Protein AF-A0A1W1XPC6-F1 (afdb_monomer)

Nearest PDB structures (foldseek):
  4wai-assembly1_B  TM=8.146E-01  e=9.222E-05  Bacillus sub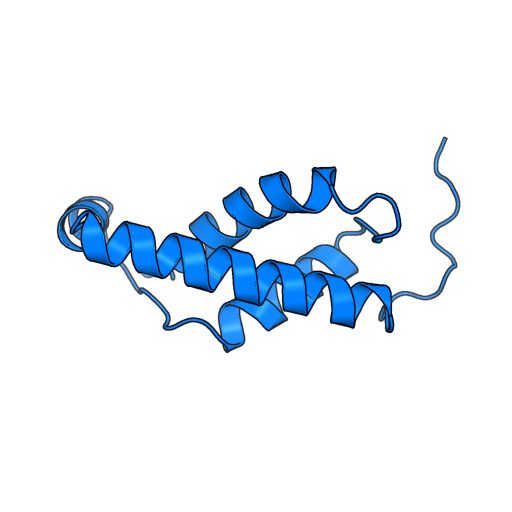tilis subsp. subtilis str. 168
  4wai-assembly2_C  TM=8.506E-01  e=1.515E-04  Bacillus subtilis subsp. subtilis str. 168
  8hja-assembly1_B  TM=7.574E-01  e=5.234E-04  Synechocystis sp. PCC 6803
  8hja-assembly1_A  TM=7.204E-01  e=5.569E-04  Synechocystis sp. PCC 6803

Organism: NCBI:txid1121291

Secondary structure (DSSP, 8-state):
--EEHHHHHHHHHHHHHHTT-TTS--SHHHHHHHHHHHHTTSPP-EESSHHHHHHT--HHHHHHHHHHHHHHHHHHHHHHHHS-SS-S------

Foldseek 3Di:
DKDFVVLVVLVVLLVVCVVVVPLFDPDPQLVVQLSVQLVVPADTDIDDDPVSVVVCDDPVSVVVNNVSSNVSSVVSRVVCSVPPPDDPPPPDDD

Radius of gyration: 14.96 Å; Cα contacts (8 Å, |Δi|>4): 79; chains: 1; bounding box: 32×24×45 Å

Structure (mmCIF, N/CA/C/O backbone):
data_AF-A0A1W1XPC6-F1
#
_entry.id   AF-A0A1W1XPC6-F1
#
loop_
_atom_site.group_PDB
_atom_site.id
_atom_site.type_symbol
_atom_site.label_atom_id
_atom_site.label_alt_id
_atom_site.label_comp_id
_atom_site.label_asym_id
_atom_site.label_entity_id
_atom_site.label_seq_id
_atom_site.pdbx_PDB_ins_code
_atom_site.Cartn_x
_atom_site.Cartn_y
_atom_site.Cartn_z
_atom_site.occ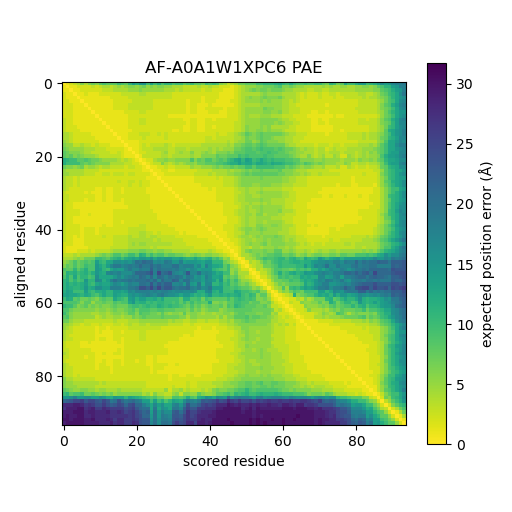upancy
_atom_site.B_iso_or_equiv
_atom_site.auth_seq_id
_atom_site.auth_comp_id
_atom_site.auth_asym_id
_atom_site.auth_atom_id
_atom_site.pdbx_PDB_model_num
ATOM 1 N N . MET A 1 1 ? -16.816 -9.338 10.027 1.00 84.19 1 MET A N 1
ATOM 2 C CA . MET A 1 1 ? -15.5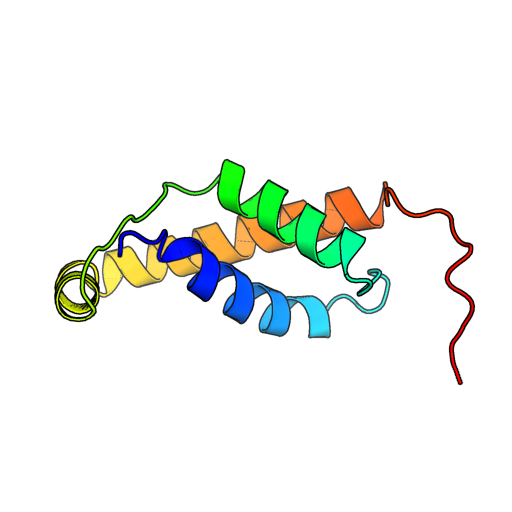84 -9.818 9.363 1.00 84.19 1 MET A CA 1
ATOM 3 C C . MET A 1 1 ? -14.442 -8.918 9.804 1.00 84.19 1 MET A C 1
ATOM 5 O O . MET A 1 1 ? -14.661 -7.714 9.867 1.00 84.19 1 MET A O 1
ATOM 9 N N . ILE A 1 2 ? -13.296 -9.480 10.191 1.00 89.50 2 ILE A N 1
ATOM 10 C CA . ILE A 1 2 ? -12.107 -8.699 10.561 1.00 89.50 2 ILE A CA 1
ATOM 11 C C . ILE A 1 2 ? -11.386 -8.235 9.287 1.00 89.50 2 ILE A C 1
ATOM 13 O O . ILE A 1 2 ? -11.301 -9.008 8.336 1.00 89.50 2 ILE A O 1
ATOM 17 N N . LYS A 1 3 ? -10.904 -6.990 9.248 1.00 89.50 3 LYS A N 1
ATOM 18 C CA . LYS A 1 3 ? -10.089 -6.454 8.143 1.00 89.50 3 LYS A CA 1
ATOM 19 C C . LYS A 1 3 ? -9.035 -5.481 8.658 1.00 89.50 3 LYS A C 1
ATOM 21 O O . LYS A 1 3 ? -9.284 -4.810 9.661 1.00 89.50 3 LYS A O 1
ATOM 26 N N . ASN A 1 4 ? -7.887 -5.397 7.988 1.00 91.50 4 ASN A N 1
ATOM 27 C CA . ASN A 1 4 ? -6.873 -4.387 8.279 1.00 91.50 4 ASN A CA 1
ATOM 28 C C . ASN A 1 4 ? -7.239 -3.085 7.560 1.00 91.50 4 ASN A C 1
ATOM 30 O O . ASN A 1 4 ? -7.151 -2.992 6.341 1.00 91.50 4 ASN A O 1
ATOM 34 N N . TYR A 1 5 ? -7.633 -2.063 8.313 1.00 87.62 5 TYR A N 1
ATOM 35 C CA . TYR A 1 5 ? -7.998 -0.766 7.754 1.00 87.62 5 TYR A CA 1
ATOM 36 C C . TYR A 1 5 ? -6.852 -0.108 6.971 1.00 87.62 5 TYR A C 1
ATOM 38 O O . TYR A 1 5 ? -7.108 0.643 6.032 1.00 87.62 5 TYR A O 1
ATOM 46 N N . MET A 1 6 ? -5.596 -0.424 7.303 1.00 90.31 6 MET A N 1
ATOM 47 C CA . MET A 1 6 ? -4.441 0.126 6.593 1.00 90.31 6 MET A CA 1
ATOM 48 C C . MET A 1 6 ? -4.423 -0.255 5.111 1.00 90.31 6 MET A C 1
ATOM 50 O O . MET A 1 6 ? -3.916 0.527 4.317 1.00 90.31 6 MET A O 1
ATOM 54 N N . GLU A 1 7 ? -5.016 -1.388 4.720 1.00 93.50 7 GLU A N 1
ATOM 55 C CA . GLU A 1 7 ? -5.116 -1.793 3.311 1.00 93.50 7 GLU A CA 1
ATOM 56 C C . GLU A 1 7 ? -5.881 -0.751 2.483 1.00 93.50 7 GLU A C 1
ATOM 58 O O . GLU A 1 7 ? -5.400 -0.313 1.441 1.00 93.50 7 GLU A O 1
ATOM 63 N N . GLU A 1 8 ? -7.017 -0.264 2.994 1.00 90.25 8 GLU A N 1
ATOM 64 C CA . GLU A 1 8 ? -7.829 0.755 2.316 1.00 90.25 8 GLU A CA 1
ATOM 65 C C . GLU A 1 8 ? -7.143 2.123 2.260 1.00 90.25 8 GLU A C 1
ATOM 67 O O . GLU A 1 8 ? -7.358 2.899 1.326 1.00 90.25 8 GLU A O 1
ATOM 72 N N . VAL A 1 9 ? -6.364 2.465 3.290 1.00 90.12 9 VAL A N 1
ATOM 73 C CA . VAL A 1 9 ? -5.663 3.754 3.340 1.00 90.12 9 VAL A CA 1
ATOM 74 C C . VAL A 1 9 ? -4.461 3.745 2.405 1.00 90.12 9 VAL A C 1
ATOM 76 O O . VAL A 1 9 ? -4.273 4.709 1.665 1.00 90.12 9 VAL A O 1
ATOM 79 N N . VAL A 1 10 ? -3.688 2.655 2.402 1.00 95.12 10 VAL A N 1
ATOM 80 C CA . VAL A 1 10 ? -2.569 2.460 1.475 1.00 95.12 10 VAL A CA 1
ATOM 81 C C . VAL A 1 10 ? -3.063 2.511 0.034 1.00 95.12 10 VAL A C 1
ATOM 83 O O . VAL A 1 10 ? -2.446 3.205 -0.762 1.00 95.12 10 VAL A O 1
ATOM 86 N N . ASP A 1 11 ? -4.199 1.886 -0.292 1.00 94.69 11 ASP A N 1
ATOM 87 C CA . ASP A 1 11 ? -4.771 1.949 -1.645 1.00 94.69 11 ASP A CA 1
ATOM 88 C C . ASP A 1 11 ? -5.047 3.380 -2.114 1.00 94.69 11 ASP A C 1
ATOM 90 O O . ASP A 1 11 ? -4.676 3.762 -3.223 1.00 94.69 11 ASP A O 1
ATOM 94 N N . LYS A 1 12 ? -5.661 4.201 -1.257 1.00 92.00 12 LYS A N 1
ATOM 95 C CA . LYS A 1 12 ? -5.967 5.599 -1.591 1.00 92.00 12 LYS A CA 1
ATOM 96 C C . LYS A 1 12 ? -4.699 6.424 -1.784 1.00 92.00 12 LYS A C 1
ATOM 98 O O . LYS A 1 12 ? -4.579 7.131 -2.778 1.00 92.00 12 LYS A O 1
AT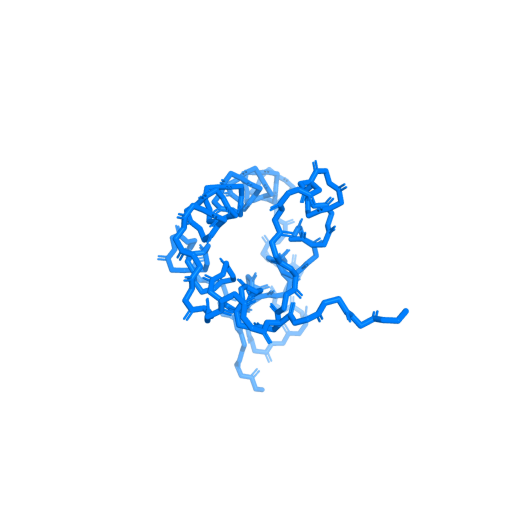OM 103 N N . VAL A 1 13 ? -3.752 6.308 -0.852 1.00 93.50 13 VAL A N 1
ATOM 104 C CA . VAL A 1 13 ? -2.485 7.050 -0.915 1.00 93.50 13 VAL A CA 1
ATOM 105 C C . VAL A 1 13 ? -1.648 6.605 -2.110 1.00 93.50 13 VAL A C 1
ATOM 107 O O . VAL A 1 13 ? -1.053 7.442 -2.777 1.00 93.50 13 VAL A O 1
ATOM 110 N N . LEU A 1 14 ? -1.626 5.310 -2.424 1.00 94.81 14 LEU A N 1
ATOM 111 C CA . LE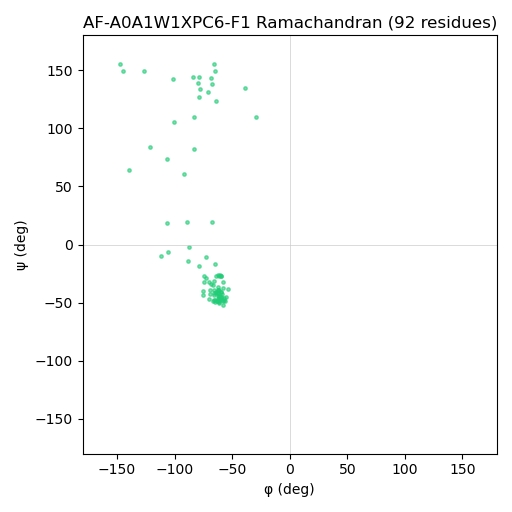U A 1 14 ? -0.892 4.785 -3.569 1.00 94.81 14 LEU A CA 1
ATOM 112 C C . LEU A 1 14 ? -1.386 5.395 -4.883 1.00 94.81 14 LEU A C 1
ATOM 114 O O . LEU A 1 14 ? -0.568 5.830 -5.685 1.00 94.81 14 LEU A O 1
ATOM 118 N N . ILE A 1 15 ? -2.704 5.483 -5.079 1.00 90.94 15 ILE A N 1
ATOM 119 C CA . ILE A 1 15 ? -3.289 6.118 -6.269 1.00 90.94 15 ILE A CA 1
ATOM 120 C C . ILE A 1 15 ? -2.904 7.601 -6.343 1.00 90.94 15 ILE A C 1
ATOM 122 O O . ILE A 1 15 ? -2.571 8.087 -7.421 1.00 90.94 15 ILE A O 1
ATOM 126 N N . GLU A 1 16 ? -2.931 8.317 -5.214 1.00 90.88 16 GLU A N 1
ATOM 127 C CA . GLU A 1 16 ? -2.524 9.726 -5.155 1.00 90.88 16 GLU A CA 1
ATOM 128 C C . GLU A 1 16 ? -1.050 9.900 -5.554 1.00 90.88 16 GLU A C 1
ATOM 130 O O . GLU A 1 16 ? -0.749 10.738 -6.400 1.00 90.88 16 GLU A O 1
ATOM 135 N N . VAL A 1 17 ? -0.155 9.076 -4.999 1.00 92.12 17 VAL A N 1
ATOM 136 C CA . VAL A 1 17 ? 1.299 9.181 -5.197 1.00 92.12 17 VAL A CA 1
ATOM 137 C C . VAL A 1 17 ? 1.735 8.684 -6.579 1.00 92.12 17 VAL A C 1
ATOM 139 O O . VAL A 1 17 ? 2.589 9.307 -7.201 1.00 92.12 17 VAL A O 1
ATOM 142 N N . LEU A 1 18 ? 1.163 7.595 -7.104 1.00 89.62 18 LEU A N 1
ATOM 143 C CA . LEU A 1 18 ? 1.579 7.022 -8.396 1.00 89.62 18 LEU A CA 1
ATOM 144 C C . LEU A 1 18 ? 1.402 7.983 -9.574 1.00 89.62 18 LEU A C 1
ATOM 146 O O . LEU A 1 18 ? 2.153 7.880 -10.544 1.00 89.62 18 LEU A O 1
ATOM 150 N N . ASN A 1 19 ? 0.464 8.930 -9.485 1.00 86.31 19 ASN A N 1
ATOM 151 C CA . ASN A 1 19 ? 0.279 9.963 -10.509 1.00 86.31 19 ASN A CA 1
ATOM 152 C C . ASN A 1 19 ? 1.539 10.825 -10.714 1.00 86.31 19 ASN A C 1
ATOM 154 O O . ASN A 1 19 ? 1.762 11.324 -11.820 1.00 86.31 19 ASN A O 1
ATOM 158 N N . ASP A 1 20 ? 2.380 10.954 -9.685 1.00 88.38 20 ASP A N 1
ATOM 159 C CA . ASP A 1 20 ? 3.630 11.713 -9.739 1.00 88.38 20 ASP A CA 1
ATOM 160 C C . ASP A 1 20 ? 4.829 10.861 -10.214 1.00 88.38 20 ASP A C 1
ATOM 162 O O . ASP A 1 20 ? 5.856 11.407 -10.619 1.00 88.38 20 ASP A O 1
ATOM 166 N N . TYR A 1 21 ? 4.703 9.527 -10.246 1.00 87.06 21 TYR A N 1
ATOM 167 C CA . TYR A 1 21 ? 5.774 8.582 -10.599 1.00 87.06 21 TYR A CA 1
ATOM 168 C C . TYR A 1 21 ? 5.566 7.968 -11.993 1.00 87.06 21 TYR A C 1
ATOM 170 O O . TYR A 1 21 ? 5.240 6.788 -12.137 1.00 87.06 21 TYR A O 1
ATOM 178 N N . LYS A 1 22 ? 5.803 8.766 -13.040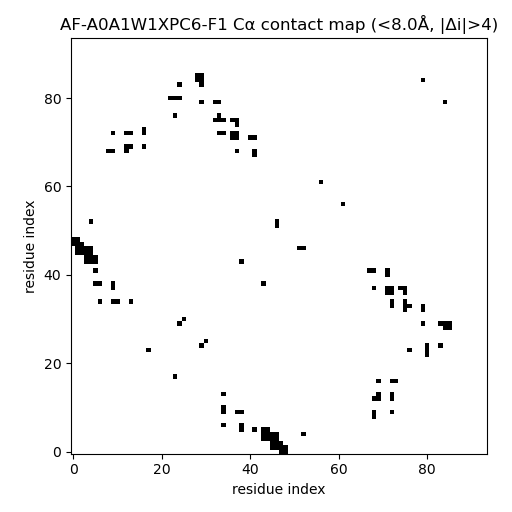 1.00 81.38 22 LYS A N 1
ATOM 179 C CA . LYS A 1 22 ? 5.579 8.372 -14.450 1.00 81.38 22 LYS A CA 1
ATOM 180 C C . LYS A 1 22 ? 6.433 7.199 -14.940 1.00 81.38 22 LYS A C 1
ATOM 182 O O . LYS A 1 22 ? 6.009 6.494 -15.847 1.00 81.38 22 LYS A O 1
ATOM 187 N N . ASP A 1 23 ? 7.603 6.993 -14.341 1.00 85.19 23 ASP A N 1
ATOM 188 C CA . ASP A 1 23 ? 8.530 5.920 -14.724 1.00 85.19 23 ASP A CA 1
ATOM 189 C C . ASP A 1 23 ? 8.243 4.591 -13.998 1.00 85.19 23 ASP A C 1
ATOM 191 O O . ASP A 1 23 ? 8.926 3.593 -14.225 1.00 85.19 23 ASP A O 1
ATOM 195 N N . SER A 1 24 ? 7.247 4.562 -13.103 1.00 88.88 24 SER A N 1
ATOM 196 C CA . SER A 1 24 ? 6.861 3.351 -12.372 1.00 88.88 24 SER A CA 1
ATOM 197 C C . SER A 1 24 ? 5.901 2.474 -13.183 1.00 88.88 24 SER A C 1
ATOM 199 O O . SER A 1 24 ? 5.032 2.964 -13.902 1.00 88.88 24 SER A O 1
ATOM 201 N N . CYS A 1 25 ? 6.036 1.151 -13.060 1.00 91.00 25 CYS A N 1
ATOM 202 C CA . CYS A 1 25 ? 5.094 0.209 -13.662 1.00 91.00 25 CYS A CA 1
ATOM 203 C C . CYS A 1 25 ? 3.812 0.112 -12.824 1.00 91.00 25 CYS A C 1
ATOM 205 O O . CYS A 1 25 ? 3.869 -0.060 -11.606 1.00 91.00 25 CYS A O 1
ATOM 207 N N . HIS A 1 26 ? 2.650 0.172 -13.479 1.00 91.81 26 HIS A N 1
ATOM 208 C CA . HIS A 1 26 ? 1.329 0.102 -12.832 1.00 91.81 26 HIS A CA 1
ATOM 209 C C . HIS A 1 26 ? 0.616 -1.239 -13.061 1.00 91.81 26 HIS A C 1
ATOM 211 O O . HIS A 1 26 ? -0.600 -1.338 -12.907 1.00 91.81 26 HIS A O 1
ATOM 217 N N . CYS A 1 27 ? 1.343 -2.291 -13.454 1.00 93.00 27 CYS A N 1
ATOM 218 C CA . CYS A 1 27 ? 0.747 -3.620 -13.587 1.00 93.00 27 CYS A CA 1
ATOM 219 C C . CYS A 1 27 ? 0.312 -4.163 -12.215 1.00 93.00 27 CYS A C 1
ATOM 221 O O . CYS A 1 27 ? 0.883 -3.803 -11.184 1.00 93.00 27 CYS A O 1
ATOM 223 N N . ALA A 1 28 ? -0.663 -5.077 -12.202 1.00 93.81 28 ALA A N 1
ATOM 224 C CA . ALA A 1 28 ? -1.209 -5.635 -10.962 1.00 93.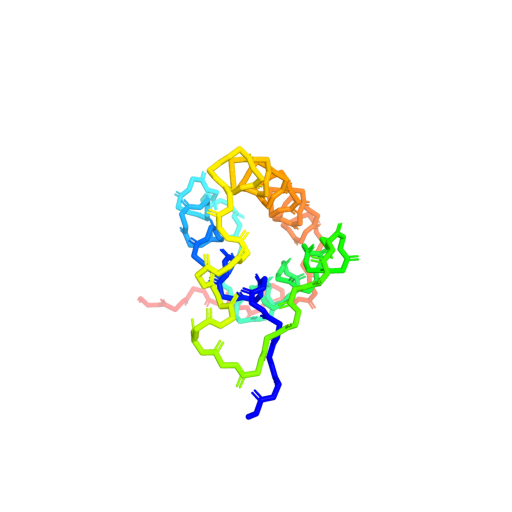81 28 ALA A CA 1
ATOM 225 C C . ALA A 1 28 ? -0.121 -6.211 -10.035 1.00 93.81 28 ALA A C 1
ATOM 227 O O . ALA A 1 28 ? -0.164 -5.978 -8.834 1.00 93.81 28 ALA A O 1
ATOM 228 N N . MET A 1 29 ? 0.906 -6.865 -10.595 1.00 94.88 29 MET A N 1
ATOM 229 C CA . MET A 1 29 ? 2.030 -7.395 -9.813 1.00 94.88 29 MET A CA 1
ATOM 230 C C . MET A 1 29 ? 2.824 -6.297 -9.097 1.00 94.88 29 MET A C 1
ATOM 232 O O . MET A 1 29 ? 3.108 -6.434 -7.912 1.00 94.8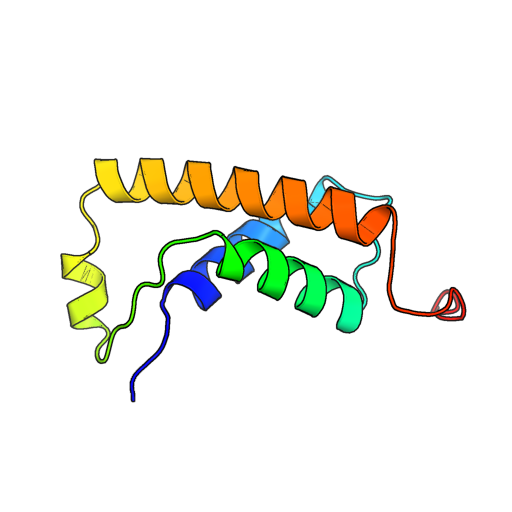8 29 MET A O 1
ATOM 236 N N . CYS A 1 30 ? 3.168 -5.203 -9.788 1.00 95.44 30 CYS A N 1
ATOM 237 C CA . CYS A 1 30 ? 3.890 -4.089 -9.171 1.00 95.44 30 CYS A CA 1
ATOM 238 C C . CYS A 1 30 ? 3.048 -3.398 -8.103 1.00 95.44 30 CYS A C 1
ATOM 240 O O . CYS A 1 30 ? 3.566 -3.084 -7.036 1.00 95.44 30 CYS A O 1
ATOM 242 N N . ILE A 1 31 ? 1.756 -3.196 -8.364 1.00 96.38 31 ILE A N 1
ATOM 243 C CA . ILE A 1 31 ? 0.835 -2.613 -7.387 1.00 96.38 31 ILE A CA 1
ATOM 244 C C . ILE A 1 31 ? 0.752 -3.490 -6.132 1.00 96.38 31 ILE A C 1
ATOM 246 O O . ILE A 1 31 ? 0.898 -2.975 -5.023 1.00 96.38 31 ILE A O 1
ATOM 250 N N . ASP A 1 32 ? 0.598 -4.804 -6.290 1.00 96.88 32 ASP A N 1
ATOM 251 C CA . ASP A 1 32 ? 0.547 -5.742 -5.166 1.00 96.88 32 ASP A CA 1
ATOM 252 C C . ASP A 1 32 ? 1.870 -5.778 -4.386 1.00 96.88 32 ASP A C 1
ATOM 254 O O . ASP A 1 32 ? 1.853 -5.750 -3.153 1.00 96.88 32 ASP A O 1
ATOM 258 N N . ASP A 1 33 ? 3.016 -5.767 -5.077 1.00 97.31 33 ASP A N 1
ATOM 259 C CA . ASP A 1 33 ? 4.338 -5.709 -4.444 1.00 97.31 33 ASP A CA 1
ATOM 260 C C . ASP A 1 33 ? 4.520 -4.409 -3.640 1.00 97.31 33 ASP A C 1
ATOM 262 O O . ASP A 1 33 ? 4.972 -4.449 -2.492 1.00 97.31 33 ASP A O 1
ATOM 266 N N . ILE A 1 34 ? 4.119 -3.261 -4.202 1.00 97.69 34 ILE A N 1
ATOM 267 C CA . ILE A 1 34 ? 4.187 -1.956 -3.528 1.00 97.69 34 ILE A CA 1
ATOM 268 C C . ILE A 1 34 ? 3.315 -1.964 -2.270 1.00 97.69 34 ILE A C 1
ATOM 270 O O . ILE A 1 34 ? 3.784 -1.608 -1.184 1.00 97.69 34 ILE A O 1
ATOM 274 N N . LYS A 1 35 ? 2.058 -2.410 -2.391 1.00 97.81 35 LYS A N 1
ATOM 275 C CA . LYS A 1 35 ? 1.125 -2.506 -1.262 1.00 97.81 35 LYS A CA 1
ATOM 276 C C . LYS A 1 35 ? 1.666 -3.421 -0.171 1.00 97.81 35 LYS A C 1
ATOM 278 O O . LYS A 1 35 ? 1.670 -3.031 0.994 1.00 97.81 35 LYS A O 1
ATOM 283 N N . ALA A 1 36 ? 2.146 -4.610 -0.532 1.00 97.88 36 ALA A N 1
ATOM 284 C CA . ALA A 1 36 ? 2.686 -5.573 0.420 1.00 97.88 36 ALA A CA 1
ATOM 285 C C . ALA A 1 36 ? 3.914 -5.015 1.155 1.00 97.88 36 ALA A C 1
ATOM 287 O O . ALA A 1 36 ? 4.001 -5.118 2.379 1.00 97.88 36 ALA A O 1
ATOM 288 N N . MET A 1 37 ? 4.844 -4.380 0.433 1.00 97.94 37 MET A N 1
ATOM 289 C CA . MET A 1 37 ? 6.024 -3.753 1.032 1.00 97.94 37 MET A CA 1
ATOM 290 C C . MET A 1 37 ? 5.658 -2.629 2.003 1.00 97.94 37 MET A C 1
ATOM 292 O O . MET A 1 37 ? 6.211 -2.590 3.104 1.00 97.94 37 MET A O 1
ATOM 296 N N . ALA A 1 38 ? 4.721 -1.754 1.629 1.00 97.75 38 ALA A N 1
ATOM 297 C CA . ALA A 1 38 ? 4.264 -0.672 2.494 1.00 97.75 38 ALA A CA 1
ATOM 298 C C . ALA A 1 38 ? 3.544 -1.216 3.740 1.00 97.75 38 ALA A C 1
ATOM 300 O O . ALA A 1 38 ? 3.896 -0.867 4.865 1.00 97.75 38 ALA A O 1
ATOM 301 N N . LEU A 1 39 ? 2.582 -2.128 3.565 1.00 97.25 39 LEU A N 1
ATOM 302 C CA . LEU A 1 39 ? 1.791 -2.696 4.663 1.00 97.25 39 LEU A CA 1
ATOM 303 C C . LEU A 1 39 ? 2.644 -3.466 5.674 1.00 97.25 39 LEU A C 1
ATOM 305 O O . LEU A 1 39 ? 2.392 -3.361 6.870 1.00 97.25 39 LEU A O 1
ATOM 309 N N . ASN A 1 40 ? 3.684 -4.174 5.226 1.00 97.75 40 ASN A N 1
ATOM 310 C CA . ASN A 1 40 ? 4.606 -4.890 6.115 1.00 97.75 40 ASN A CA 1
ATOM 311 C C . ASN A 1 40 ? 5.424 -3.965 7.033 1.00 97.75 40 ASN A C 1
ATOM 313 O O . ASN A 1 40 ? 6.016 -4.437 8.003 1.00 97.75 40 ASN A O 1
ATOM 317 N N . ARG A 1 41 ? 5.487 -2.664 6.729 1.00 96.81 41 ARG A N 1
ATOM 318 C CA . ARG A 1 41 ? 6.213 -1.657 7.516 1.00 96.81 41 ARG A CA 1
ATOM 319 C C . ARG A 1 41 ? 5.302 -0.744 8.326 1.00 96.81 41 ARG A C 1
ATOM 321 O O . ARG A 1 41 ? 5.793 0.048 9.127 1.00 96.81 41 ARG A O 1
ATOM 328 N N . LEU A 1 42 ? 3.993 -0.860 8.138 1.00 93.88 42 LEU A N 1
ATOM 329 C CA . LEU A 1 42 ? 2.995 -0.065 8.833 1.00 93.88 42 LEU A CA 1
ATOM 330 C C . LEU A 1 42 ? 2.366 -0.888 9.967 1.00 93.88 42 LEU A C 1
ATOM 332 O O . LEU A 1 42 ? 2.123 -2.086 9.803 1.00 93.88 42 LEU A O 1
ATOM 336 N N . PRO A 1 43 ? 2.058 -0.276 11.122 1.00 90.56 43 PRO A N 1
ATOM 337 C CA . PRO A 1 43 ? 1.338 -0.972 12.179 1.00 90.56 43 PRO A CA 1
ATOM 338 C C . PRO A 1 43 ? -0.067 -1.355 11.679 1.00 90.56 43 PRO A C 1
ATOM 340 O O . PRO A 1 43 ? -0.819 -0.470 11.256 1.00 90.56 43 PRO A O 1
ATOM 343 N N . PRO A 1 44 ? -0.460 -2.642 11.717 1.00 90.75 44 PRO A N 1
ATOM 344 C CA . PRO A 1 44 ? -1.771 -3.054 11.235 1.00 90.75 44 PRO A CA 1
ATOM 345 C C . PRO A 1 44 ? -2.880 -2.512 12.144 1.00 90.75 44 PRO A C 1
ATOM 347 O O . PRO A 1 44 ? -2.743 -2.475 13.366 1.00 90.75 44 PRO A O 1
ATOM 350 N N . GLN A 1 45 ? -4.009 -2.138 11.544 1.00 87.25 45 GLN A N 1
ATOM 351 C CA . GLN A 1 45 ? -5.178 -1.608 12.247 1.00 87.25 45 GLN A CA 1
ATOM 352 C C . GLN A 1 45 ? -6.388 -2.491 11.964 1.00 87.25 45 GLN A C 1
ATOM 354 O O . GLN A 1 45 ? -7.180 -2.228 11.060 1.00 87.25 45 GLN A O 1
ATOM 359 N N . TYR A 1 46 ? -6.524 -3.574 12.726 1.00 88.31 46 TYR A N 1
ATOM 360 C CA . TYR A 1 46 ? -7.629 -4.506 12.537 1.00 88.31 46 TYR A CA 1
ATOM 361 C C . TYR A 1 46 ? -8.927 -3.988 13.149 1.00 88.31 46 TYR A C 1
ATOM 363 O O . TYR A 1 46 ? -9.003 -3.677 14.336 1.00 88.31 46 TYR A O 1
ATOM 371 N N . ILE A 1 47 ? -9.978 -3.967 12.334 1.00 84.50 47 ILE A N 1
ATOM 372 C CA . ILE A 1 47 ? -11.325 -3.570 12.737 1.00 84.50 47 ILE A CA 1
ATOM 373 C C . ILE A 1 47 ? -12.336 -4.654 12.368 1.00 84.50 47 ILE A C 1
ATOM 375 O O . ILE A 1 47 ? -12.176 -5.378 11.385 1.00 84.50 47 ILE A O 1
ATOM 379 N N . CYS A 1 48 ? -13.401 -4.762 13.162 1.00 85.50 48 CYS A N 1
ATOM 380 C CA . CYS A 1 48 ? -14.513 -5.686 12.922 1.00 85.50 48 CYS A CA 1
ATOM 381 C C . CYS A 1 48 ? -15.832 -4.977 12.559 1.00 85.50 48 CYS A C 1
ATOM 383 O O . CYS A 1 48 ? -16.781 -5.646 12.147 1.00 85.50 48 CYS A O 1
ATOM 385 N N . THR A 1 49 ? -15.896 -3.643 12.701 1.00 79.25 49 THR A N 1
ATOM 386 C CA . THR A 1 49 ? -17.065 -2.798 12.391 1.00 79.25 49 THR A CA 1
ATOM 387 C C . THR A 1 49 ? -16.641 -1.412 11.891 1.00 79.25 49 THR A C 1
ATOM 389 O O . THR A 1 49 ? -15.578 -0.915 12.261 1.00 79.25 49 THR A O 1
ATOM 392 N N . GLU A 1 50 ? -17.503 -0.744 11.119 1.00 67.94 50 GLU A N 1
ATOM 393 C CA . GLU A 1 50 ? -17.304 0.657 10.707 1.00 67.94 50 GLU A CA 1
ATOM 394 C C . GLU A 1 50 ? -17.322 1.639 11.889 1.00 67.94 50 GLU A C 1
ATOM 396 O O . GLU A 1 50 ? -16.666 2.671 11.845 1.00 67.94 50 GLU A O 1
ATOM 401 N N . LYS A 1 51 ? -18.014 1.323 12.993 1.00 64.31 51 LYS A N 1
ATOM 402 C CA . LYS A 1 51 ? -17.963 2.152 14.212 1.00 64.31 51 LYS A CA 1
ATOM 403 C C . LYS A 1 51 ? -16.585 2.129 14.873 1.00 64.31 51 LYS A C 1
ATOM 405 O O . LYS A 1 51 ? -16.150 3.160 15.379 1.00 64.31 51 LYS A O 1
ATOM 410 N N . GLY A 1 52 ? -15.885 0.991 14.827 1.00 61.81 52 GLY A N 1
ATOM 411 C CA . GLY A 1 52 ? -14.499 0.886 15.294 1.00 61.81 52 GLY A CA 1
ATOM 412 C C . GLY A 1 52 ? -13.571 1.863 14.571 1.00 61.81 52 GLY A C 1
ATOM 413 O O . GLY A 1 52 ? -12.680 2.425 15.197 1.00 61.81 52 GLY A O 1
ATOM 414 N N . LEU A 1 53 ? -13.867 2.157 13.300 1.00 64.12 53 LEU A N 1
ATOM 415 C CA . LEU A 1 53 ? -13.118 3.106 12.485 1.00 64.12 53 LEU A CA 1
ATOM 416 C C . LEU A 1 53 ? -13.207 4.553 12.988 1.00 64.12 53 LEU A C 1
ATOM 418 O O . LEU A 1 53 ? -12.277 5.323 12.787 1.00 64.12 53 LEU A O 1
ATOM 422 N N . LEU A 1 54 ? -14.320 4.953 13.610 1.00 61.56 54 LEU A N 1
ATOM 423 C CA . LEU A 1 54 ? -14.492 6.313 14.138 1.00 61.56 54 LEU A CA 1
ATOM 424 C C . LEU A 1 54 ? -13.690 6.534 15.426 1.00 61.56 54 LEU A C 1
ATOM 426 O O . LEU A 1 54 ? -13.200 7.636 15.647 1.00 61.56 54 LEU A O 1
ATOM 430 N N . TYR A 1 55 ? -13.510 5.492 16.241 1.00 59.03 55 TYR A N 1
ATOM 431 C CA . TYR A 1 55 ? -12.726 5.570 17.478 1.00 59.03 55 TYR A CA 1
ATOM 432 C C . TYR A 1 55 ? -11.217 5.669 17.227 1.00 59.03 55 TYR A C 1
ATOM 434 O O . TYR A 1 55 ? -10.510 6.289 18.015 1.00 59.03 55 TYR A O 1
ATOM 442 N N . THR A 1 56 ? -10.716 5.116 16.118 1.00 60.62 56 THR A N 1
ATOM 443 C CA . THR A 1 56 ? -9.292 5.192 15.744 1.00 60.62 56 THR A CA 1
ATOM 444 C C . THR A 1 56 ? -8.869 6.590 15.254 1.00 60.62 56 THR A C 1
ATOM 446 O O . THR A 1 56 ? -7.679 6.861 15.111 1.00 60.62 56 THR A O 1
ATOM 449 N N . LYS A 1 57 ? -9.823 7.499 14.997 1.00 62.28 57 LYS A N 1
ATOM 450 C CA . LYS A 1 57 ? -9.615 8.811 14.355 1.00 62.28 57 LYS A CA 1
ATOM 451 C C . LYS A 1 57 ? -9.362 9.956 15.347 1.00 62.28 57 LYS A C 1
ATOM 453 O O . LYS A 1 57 ? -10.105 10.934 15.368 1.00 62.28 57 LYS A O 1
ATOM 458 N N . SER A 1 58 ? -8.298 9.889 16.146 1.00 64.75 58 SER A N 1
ATOM 459 C CA . SER A 1 58 ? -7.743 11.146 16.679 1.00 64.75 58 SER A CA 1
ATOM 460 C C . SER A 1 58 ? -7.056 11.902 15.533 1.00 64.75 58 SER A C 1
ATOM 462 O O . SER A 1 58 ? -6.282 11.296 14.793 1.00 64.75 58 SER A O 1
ATOM 464 N N . ASN A 1 59 ? -7.330 13.201 15.355 1.00 62.53 59 ASN A N 1
ATOM 465 C CA . ASN A 1 59 ? -6.816 13.991 14.219 1.00 62.53 59 ASN A CA 1
ATOM 466 C C . ASN A 1 59 ? -5.278 13.997 14.129 1.00 62.53 59 ASN A C 1
ATOM 468 O O . ASN A 1 59 ? -4.716 13.952 13.034 1.00 62.53 59 ASN A O 1
ATOM 472 N N . GLU A 1 60 ? -4.594 14.036 15.272 1.00 64.94 60 GLU A N 1
ATOM 473 C CA . GLU A 1 60 ? -3.130 14.030 15.329 1.00 64.94 60 GLU A CA 1
ATOM 474 C C . GLU A 1 60 ? -2.562 12.670 14.907 1.00 64.94 60 GLU A C 1
ATOM 476 O O . GLU A 1 60 ? -1.708 12.594 14.023 1.00 64.94 60 GLU A O 1
ATOM 481 N N . LEU A 1 61 ? -3.133 11.591 15.448 1.00 65.44 61 LEU A N 1
ATOM 482 C CA . LEU A 1 61 ? -2.775 10.218 15.102 1.00 65.44 61 LEU A CA 1
ATOM 483 C C . LEU A 1 61 ? -3.043 9.924 13.614 1.00 65.44 61 LEU A C 1
ATOM 485 O O . LEU A 1 61 ? -2.224 9.304 12.946 1.00 65.44 61 LEU A O 1
ATOM 489 N N . MET A 1 62 ? -4.149 10.430 13.057 1.00 70.44 62 MET A N 1
ATOM 490 C CA . MET A 1 62 ? -4.438 10.340 11.621 1.00 70.44 62 MET A CA 1
ATOM 491 C C . MET A 1 62 ? -3.410 11.073 10.756 1.00 70.44 62 MET A C 1
ATOM 493 O O . MET A 1 62 ? -3.065 10.588 9.680 1.00 70.44 62 MET A O 1
ATOM 497 N N . THR A 1 63 ? -2.938 12.240 11.199 1.00 72.69 63 THR A N 1
ATOM 498 C CA . THR A 1 63 ? -1.955 13.040 10.452 1.00 72.69 63 THR A CA 1
ATOM 499 C C . THR A 1 63 ? -0.594 12.346 10.430 1.00 72.69 63 THR A C 1
ATOM 501 O O . THR A 1 63 ? 0.037 12.253 9.375 1.00 72.69 63 THR A O 1
ATOM 504 N N . GLN A 1 64 ? -0.176 11.796 11.573 1.00 73.38 64 GLN A N 1
ATOM 505 C CA . GLN A 1 64 ? 1.032 10.974 11.682 1.00 73.38 64 GLN A CA 1
ATOM 506 C C . GLN A 1 64 ? 0.922 9.727 10.802 1.00 73.38 64 GLN A C 1
ATOM 508 O O . GLN A 1 64 ? 1.770 9.525 9.936 1.00 73.38 64 GLN A O 1
ATOM 513 N N . PHE A 1 65 ? -0.186 8.981 10.903 1.00 79.69 65 PHE A N 1
ATOM 514 C CA . PHE A 1 65 ? -0.426 7.826 10.039 1.00 79.69 65 PHE A CA 1
ATOM 515 C C . PHE A 1 65 ? -0.364 8.187 8.559 1.00 79.69 65 PHE A C 1
ATOM 517 O O . PHE A 1 65 ? 0.282 7.481 7.796 1.00 79.69 65 PHE A O 1
ATOM 524 N N . LYS A 1 66 ? -0.985 9.292 8.131 1.00 84.31 66 LYS A N 1
ATOM 525 C CA . LYS A 1 66 ? -0.925 9.706 6.724 1.00 84.31 66 LYS A CA 1
ATOM 526 C C . LYS A 1 66 ? 0.518 9.963 6.272 1.00 84.31 66 LYS A C 1
ATOM 528 O O . LYS A 1 66 ? 0.879 9.563 5.171 1.00 84.31 66 LYS A O 1
ATOM 533 N N . THR A 1 67 ? 1.331 10.589 7.119 1.00 90.31 67 THR A N 1
ATOM 534 C CA . THR A 1 67 ? 2.739 10.893 6.818 1.00 90.31 67 THR A CA 1
ATOM 535 C C . THR A 1 67 ? 3.565 9.616 6.677 1.00 90.31 67 THR A C 1
ATOM 537 O O . THR A 1 67 ? 4.272 9.449 5.683 1.00 90.31 67 THR A O 1
ATOM 540 N N . ASP A 1 68 ? 3.420 8.687 7.623 1.00 93.25 68 ASP A N 1
ATOM 541 C CA . ASP A 1 68 ? 4.118 7.399 7.594 1.00 93.25 68 ASP A CA 1
ATOM 542 C C . ASP A 1 68 ? 3.690 6.551 6.391 1.00 93.25 68 ASP A C 1
ATOM 544 O O . ASP A 1 68 ? 4.534 5.972 5.711 1.00 93.25 68 ASP A O 1
ATOM 548 N N . ILE A 1 69 ? 2.393 6.530 6.067 1.00 94.44 69 ILE A N 1
ATOM 549 C CA . ILE A 1 69 ? 1.871 5.805 4.901 1.00 94.44 69 ILE A CA 1
ATOM 550 C C . ILE A 1 69 ? 2.459 6.366 3.608 1.00 94.44 69 ILE A C 1
ATOM 552 O O . ILE A 1 69 ? 2.953 5.590 2.797 1.00 94.44 69 ILE A O 1
ATOM 556 N N . ILE A 1 70 ? 2.444 7.691 3.416 1.00 95.25 70 ILE A N 1
ATOM 557 C CA . ILE A 1 70 ? 3.027 8.324 2.222 1.00 95.25 70 ILE A CA 1
ATOM 558 C C . ILE A 1 70 ? 4.502 7.944 2.092 1.00 95.25 70 ILE A C 1
ATOM 560 O O . ILE A 1 70 ? 4.937 7.520 1.023 1.00 95.25 70 ILE A O 1
ATOM 564 N N . LYS A 1 71 ? 5.265 8.053 3.185 1.00 97.00 71 LYS A N 1
ATOM 565 C CA . LYS A 1 71 ? 6.687 7.709 3.205 1.00 97.00 71 LYS A CA 1
ATOM 566 C C . LYS A 1 71 ? 6.921 6.251 2.800 1.00 97.00 71 LYS A C 1
ATOM 568 O O . LYS A 1 71 ? 7.736 5.997 1.915 1.00 97.00 71 LYS A O 1
ATOM 573 N N . GLU A 1 72 ? 6.232 5.297 3.425 1.00 97.88 72 GLU A N 1
ATOM 574 C CA . GLU A 1 72 ? 6.452 3.875 3.135 1.00 97.88 72 GLU A CA 1
ATOM 575 C C . GLU A 1 72 ? 5.947 3.481 1.735 1.00 97.88 72 GLU A C 1
ATOM 577 O O . GLU A 1 72 ? 6.580 2.656 1.078 1.00 97.88 72 GLU A O 1
ATOM 582 N N . VAL A 1 73 ? 4.883 4.119 1.231 1.00 97.62 73 VAL A N 1
ATOM 583 C CA . VAL A 1 73 ? 4.425 3.971 -0.163 1.00 97.62 73 VAL A CA 1
ATOM 584 C C . VAL A 1 73 ? 5.487 4.466 -1.144 1.00 97.62 73 VAL A C 1
ATOM 586 O O . VAL A 1 73 ? 5.841 3.730 -2.061 1.00 97.62 73 VAL A O 1
ATOM 589 N N . ILE A 1 74 ? 6.047 5.662 -0.937 1.00 96.94 74 ILE A N 1
ATOM 590 C CA . ILE A 1 74 ? 7.125 6.206 -1.780 1.00 96.94 74 ILE A CA 1
ATOM 591 C C . ILE A 1 74 ? 8.328 5.259 -1.793 1.00 96.94 74 ILE A C 1
ATOM 593 O O . ILE A 1 74 ? 8.824 4.894 -2.859 1.00 96.94 74 ILE A O 1
ATOM 597 N N . MET A 1 75 ? 8.767 4.802 -0.618 1.00 97.31 75 MET A N 1
ATOM 598 C CA . MET A 1 75 ? 9.889 3.868 -0.518 1.00 97.31 75 MET A CA 1
ATOM 599 C C . MET A 1 75 ? 9.613 2.555 -1.261 1.00 97.31 75 MET A C 1
ATOM 601 O O . MET A 1 75 ? 10.501 2.030 -1.932 1.00 97.31 75 MET A O 1
ATOM 605 N N . ALA A 1 76 ? 8.395 2.023 -1.157 1.00 97.56 76 ALA A N 1
ATOM 606 C CA . ALA A 1 76 ? 7.998 0.810 -1.859 1.00 97.56 76 ALA A CA 1
ATOM 607 C C . ALA A 1 76 ? 7.966 1.012 -3.386 1.00 97.56 76 ALA A C 1
ATOM 609 O O . ALA A 1 76 ? 8.512 0.178 -4.110 1.00 97.56 76 ALA A O 1
ATOM 610 N N . ILE A 1 77 ? 7.422 2.137 -3.873 1.00 96.62 77 ILE A N 1
ATOM 611 C CA . ILE A 1 77 ? 7.441 2.506 -5.299 1.00 96.62 77 ILE A CA 1
ATOM 612 C C . ILE A 1 77 ? 8.878 2.533 -5.818 1.00 96.62 77 ILE A C 1
ATOM 614 O O . ILE A 1 77 ? 9.165 1.921 -6.846 1.00 96.62 77 ILE A O 1
ATOM 618 N N . GLU A 1 78 ? 9.802 3.188 -5.113 1.00 95.44 78 GLU A N 1
ATOM 619 C CA . GLU A 1 78 ? 11.200 3.269 -5.542 1.00 95.44 78 GLU A CA 1
ATOM 620 C C . GLU A 1 78 ? 11.880 1.897 -5.616 1.00 95.44 78 GLU A C 1
ATOM 622 O O . GLU A 1 78 ? 12.641 1.633 -6.549 1.00 95.44 78 GLU A O 1
ATOM 627 N N . ILE A 1 79 ? 11.627 1.022 -4.638 1.00 96.12 79 ILE A N 1
ATOM 628 C CA . ILE A 1 79 ? 12.221 -0.320 -4.592 1.00 96.12 79 ILE A CA 1
ATOM 629 C C . ILE A 1 79 ? 11.694 -1.181 -5.742 1.00 96.12 79 ILE A C 1
ATOM 631 O O . ILE A 1 79 ? 12.497 -1.794 -6.452 1.00 96.12 79 ILE A O 1
ATOM 635 N N . VAL A 1 80 ? 10.373 -1.203 -5.939 1.00 95.81 80 VAL A N 1
ATOM 636 C CA . VAL A 1 80 ? 9.714 -2.010 -6.977 1.00 95.81 80 VAL A CA 1
ATOM 637 C C . VAL A 1 80 ? 10.034 -1.479 -8.370 1.00 95.81 80 VAL A C 1
ATOM 639 O O . VAL A 1 80 ? 10.311 -2.270 -9.263 1.00 95.81 80 VAL A O 1
ATOM 642 N N . THR A 1 81 ? 10.095 -0.158 -8.555 1.00 93.50 81 THR A N 1
ATOM 643 C CA . THR A 1 81 ? 10.486 0.451 -9.840 1.00 93.50 81 THR A CA 1
ATOM 644 C C . THR A 1 81 ? 11.917 0.071 -10.226 1.00 93.50 81 THR A C 1
ATOM 646 O O . THR A 1 81 ? 12.188 -0.209 -11.389 1.00 93.50 81 THR A O 1
ATOM 649 N N . LYS A 1 82 ? 12.842 0.009 -9.257 1.00 94.06 82 LYS A N 1
ATOM 650 C CA . LYS A 1 82 ? 14.237 -0.399 -9.503 1.00 94.06 82 LYS A CA 1
ATOM 651 C C . LYS A 1 82 ? 14.394 -1.907 -9.725 1.00 94.06 82 LYS A C 1
ATOM 653 O O . LYS A 1 82 ? 15.352 -2.314 -10.373 1.00 94.06 82 LYS A O 1
ATOM 658 N N . ASN A 1 83 ? 13.503 -2.727 -9.164 1.00 94.12 83 ASN A N 1
ATOM 659 C CA . ASN A 1 83 ? 13.596 -4.190 -9.193 1.00 94.12 83 ASN A CA 1
ATO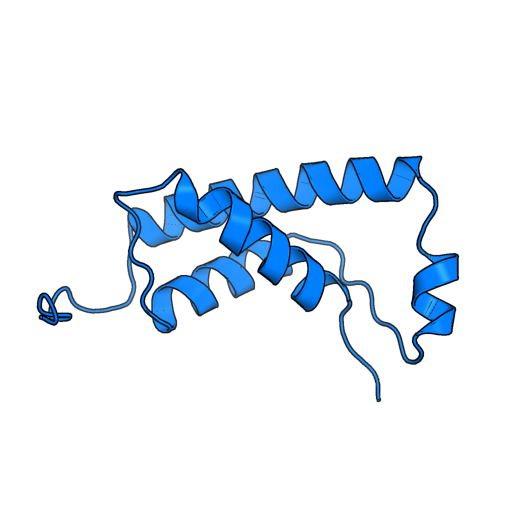M 660 C C . ASN A 1 83 ? 12.214 -4.834 -9.428 1.00 94.12 83 ASN A C 1
ATOM 662 O O . ASN A 1 83 ? 11.701 -5.519 -8.535 1.00 94.12 83 ASN A O 1
ATOM 666 N N . PRO A 1 84 ? 11.581 -4.616 -10.595 1.00 94.00 84 PRO A N 1
ATOM 667 C CA . PRO A 1 84 ? 10.269 -5.183 -10.862 1.00 94.00 84 PRO A CA 1
ATOM 668 C C . PRO A 1 84 ? 10.360 -6.707 -10.976 1.00 94.00 84 PRO A C 1
ATOM 670 O O . PRO A 1 84 ? 11.273 -7.249 -11.598 1.00 94.00 84 PRO A O 1
ATOM 673 N N . ARG A 1 85 ? 9.390 -7.413 -10.386 1.00 92.00 85 ARG A N 1
ATOM 674 C CA . ARG A 1 85 ? 9.307 -8.882 -10.458 1.00 92.00 85 ARG A CA 1
ATOM 675 C C . ARG A 1 85 ? 8.729 -9.403 -11.769 1.00 92.00 85 ARG A C 1
ATOM 677 O O . ARG A 1 85 ? 8.876 -10.586 -12.060 1.00 92.00 85 ARG A O 1
ATOM 684 N N . HIS A 1 86 ? 8.027 -8.562 -12.523 1.00 85.12 86 HIS A N 1
ATOM 685 C CA . HIS A 1 86 ? 7.535 -8.949 -13.837 1.00 85.12 86 HIS A CA 1
ATOM 686 C C . HIS A 1 86 ? 8.672 -8.867 -14.861 1.00 85.12 86 HIS A C 1
ATOM 688 O O . HIS A 1 86 ? 9.513 -7.966 -14.825 1.00 85.12 86 HIS A O 1
ATOM 694 N N . GLU A 1 87 ? 8.676 -9.785 -15.822 1.00 78.06 87 GLU A N 1
ATOM 695 C CA . GLU A 1 87 ? 9.525 -9.641 -16.999 1.00 78.06 87 GLU A CA 1
ATOM 696 C C . GLU A 1 87 ? 9.063 -8.408 -17.798 1.00 78.06 87 GLU A C 1
ATOM 698 O O . GLU A 1 87 ? 7.886 -8.034 -17.777 1.00 78.06 87 GLU A O 1
ATOM 703 N N . HIS A 1 88 ? 9.971 -7.728 -18.503 1.00 61.12 88 HIS A N 1
ATOM 704 C CA . HIS A 1 88 ? 9.656 -6.545 -19.331 1.00 61.12 88 HIS A CA 1
ATOM 705 C C . HIS A 1 88 ? 8.781 -6.867 -20.567 1.00 61.12 88 HIS A C 1
ATOM 707 O O . HIS A 1 88 ? 8.703 -6.092 -21.513 1.00 61.12 88 HIS A O 1
ATOM 713 N N . SER A 1 89 ? 8.094 -8.006 -20.562 1.00 52.53 89 SER A N 1
ATOM 714 C CA . SER A 1 89 ? 7.169 -8.483 -21.585 1.00 52.53 89 SER A CA 1
ATOM 715 C C . SER A 1 89 ? 5.722 -8.022 -21.358 1.00 52.53 89 SER A C 1
ATOM 717 O O . SER A 1 89 ? 4.801 -8.564 -21.966 1.00 52.53 89 SER A O 1
ATOM 719 N N . HIS A 1 90 ? 5.493 -6.972 -20.563 1.00 47.59 90 HIS A N 1
ATOM 720 C CA . HIS A 1 90 ? 4.273 -6.179 -20.706 1.00 47.59 90 HIS A CA 1
ATOM 721 C C . HIS A 1 90 ? 4.485 -5.157 -21.818 1.00 47.59 90 HIS A C 1
ATOM 723 O O . HIS A 1 90 ? 4.837 -4.002 -21.593 1.00 47.59 90 HIS A O 1
ATOM 729 N N . ASN A 1 91 ? 4.289 -5.655 -23.041 1.00 40.69 91 ASN A N 1
ATOM 730 C CA . ASN A 1 91 ? 4.031 -4.846 -24.217 1.00 40.69 91 ASN A CA 1
ATOM 731 C C . ASN A 1 91 ? 3.117 -3.677 -23.855 1.00 40.69 91 ASN A C 1
ATOM 733 O O . ASN A 1 91 ? 2.088 -3.858 -23.205 1.00 40.69 91 ASN A O 1
ATOM 737 N N . ILE A 1 92 ? 3.511 -2.512 -24.354 1.00 44.84 92 ILE A N 1
ATOM 738 C CA . ILE A 1 92 ? 2.642 -1.412 -24.755 1.00 44.84 92 ILE A CA 1
ATOM 739 C C . ILE A 1 92 ? 1.298 -2.004 -25.204 1.00 44.84 92 ILE A C 1
ATOM 741 O O . ILE A 1 92 ? 1.235 -2.678 -26.233 1.00 44.84 92 ILE A O 1
ATOM 745 N N . ILE A 1 93 ? 0.240 -1.807 -24.420 1.00 40.25 93 ILE A N 1
ATOM 746 C CA . ILE A 1 93 ? -1.115 -2.103 -24.878 1.00 40.25 93 ILE A CA 1
ATOM 747 C C . ILE A 1 93 ? -1.733 -0.767 -25.276 1.00 40.25 93 ILE A C 1
ATOM 749 O O . ILE A 1 93 ? -2.032 0.043 -24.405 1.00 40.25 93 ILE A O 1
ATOM 753 N N . ALA A 1 94 ? -1.811 -0.607 -26.602 1.00 34.91 94 ALA A N 1
ATOM 754 C CA . ALA A 1 94 ? -2.788 0.120 -27.422 1.00 34.91 94 ALA A CA 1
ATOM 755 C C . ALA A 1 94 ? -3.305 1.485 -26.939 1.00 34.91 94 ALA A C 1
ATOM 757 O O . ALA A 1 94 ? -4.099 1.529 -25.976 1.00 34.91 94 ALA A O 1
#

Solvent-accessible surface area (backbone atoms only — not comparable to full-atom values): 5633 Å² total; per-residue (Å²): 108,78,43,52,54,52,60,63,52,50,53,54,50,46,59,64,54,50,75,76,42,82,88,48,70,81,49,71,67,50,49,52,51,26,52,52,53,23,53,76,75,46,85,82,44,76,36,65,48,78,70,55,58,61,73,70,59,46,71,67,60,46,51,53,50,52,53,53,49,51,51,38,39,52,53,21,46,56,53,42,56,75,57,59,88,66,72,90,78,72,65,89,77,130

Sequence (94 aa):
MIKNYMEEVVDKVLIEVLNDYKDSCHCAMCIDDIKAMALNRLPPQYICTEKGLLYTKSNELMTQFKTDIIKEVIMAIEIVTKNPRHEHSHNIIA

InterPro domains:
  IPR019657 Late competence development protein ComFB [PF10719] (3-84)

Mean predicted aligned error: 6.71 Å

pLDDT: mean 84.29, std 15.5, range [34.91, 97.94]